Protein AF-A0A378APZ5-F1 (afdb_monomer)

Organism: Klebsiella pneumoniae (NCBI:txid573)

Foldseek 3Di:
DAEEEEEDDDPQSLVVVVVVVVDPPPPYDDQAYEDAPPDPCQQHARVNHHYHYPDPPPCPPDDPRYHYHYTD

Mean predicted aligned error: 4.03 Å

pLDDT: mean 89.44, std 7.99, range [67.75, 96.44]

Nearest PDB structures (foldseek):
  3keo-assembly1_A  TM=6.525E-01  e=3.401E-01  Streptococcus agalactiae serogroup III
  3rvd-assembly1_C  TM=6.619E-01  e=5.734E-01  Arabidopsis thaliana
  3f4l-assembly3_D  TM=6.336E-01  e=9.667E-01  Escherichia coli K-12
  3l0d-assembly1_A  TM=6.383E-01  e=1.983E+00  Bartonella henselae

Secondary structure (DSSP, 8-state):
-EEEEEE--SHHHHHHHHHHHH-TTS-EEEEEEEE-TT-TTTT-EETTEEEEE--SSGGGGS-TT-EEEE--

Sequence (72 aa):
MRDTWIIGSGKNAQEAYKAINSENNLGLNVVGFISNAEDNKLGMMIDGIQVIQSDTTWIKNIDKRAQFIVAV

Radius of gyration: 11.64 Å; Cα contacts (8 Å, |Δi|>4): 120; chains: 1; bounding box: 29×19×31 Å

Solvent-accessible surface area (backbone atoms only — not comparable to full-atom values): 4258 Å² total; per-residue (Å²): 110,37,50,23,37,33,43,28,77,46,72,47,25,53,52,49,49,53,56,52,75,71,43,87,82,73,46,66,35,81,71,31,27,34,29,56,87,86,46,96,52,62,79,36,63,60,97,85,33,48,28,42,61,69,62,89,61,70,64,76,80,53,63,90,76,49,42,78,45,84,27,118

Structure (mmCIF, N/CA/C/O backbone):
data_AF-A0A378APZ5-F1
#
_entry.id   AF-A0A378APZ5-F1
#
loop_
_atom_site.group_PDB
_atom_site.id
_atom_site.type_symbol
_atom_site.label_atom_id
_atom_site.label_alt_id
_atom_site.label_comp_id
_atom_site.label_asym_id
_atom_site.label_entity_id
_atom_site.label_seq_id
_atom_site.pdbx_PDB_ins_code
_atom_site.Cartn_x
_atom_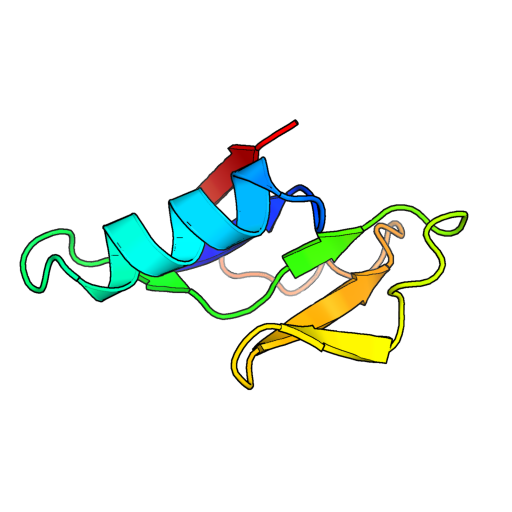site.Cartn_y
_atom_site.Cartn_z
_atom_site.occupancy
_atom_site.B_iso_or_equiv
_atom_site.auth_seq_id
_atom_site.auth_comp_id
_atom_site.auth_asym_id
_atom_site.auth_atom_id
_atom_site.pdbx_PDB_model_num
ATOM 1 N N . MET A 1 1 ? -12.424 -4.407 7.565 1.00 87.25 1 MET A N 1
ATOM 2 C CA . MET A 1 1 ? -11.368 -3.512 7.041 1.00 87.25 1 MET A CA 1
ATOM 3 C C . MET A 1 1 ? -11.364 -3.594 5.523 1.00 87.25 1 MET A C 1
ATOM 5 O O . MET A 1 1 ? -11.888 -4.565 4.990 1.00 87.25 1 MET A O 1
ATOM 9 N N . ARG A 1 2 ? -10.851 -2.571 4.837 1.00 94.31 2 ARG A N 1
ATOM 10 C CA . ARG A 1 2 ? -10.666 -2.558 3.382 1.00 94.31 2 ARG A CA 1
ATOM 11 C C . ARG A 1 2 ? -9.228 -2.921 3.057 1.00 94.31 2 ARG A C 1
ATOM 13 O O . ARG A 1 2 ? -8.313 -2.306 3.608 1.00 94.3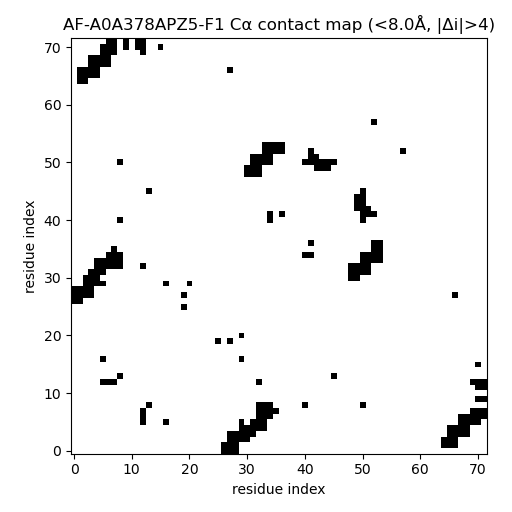1 2 ARG A O 1
ATOM 20 N N . ASP A 1 3 ? -9.047 -3.871 2.152 1.00 95.88 3 ASP A N 1
ATOM 21 C CA . ASP A 1 3 ? -7.721 -4.217 1.657 1.00 95.88 3 ASP A CA 1
ATOM 22 C C . ASP A 1 3 ? -7.068 -2.992 1.032 1.00 95.88 3 ASP A C 1
ATOM 24 O O . ASP A 1 3 ? -7.699 -2.224 0.304 1.00 95.88 3 ASP A O 1
ATOM 28 N N . THR A 1 4 ? -5.819 -2.768 1.402 1.00 96.44 4 THR A N 1
ATOM 29 C CA . THR A 1 4 ? -5.073 -1.554 1.114 1.00 96.44 4 THR A CA 1
ATOM 30 C C . THR A 1 4 ? -3.703 -1.936 0.587 1.00 96.44 4 THR A C 1
ATOM 32 O O . THR A 1 4 ? -2.977 -2.710 1.206 1.00 96.44 4 THR A O 1
ATOM 35 N N . TRP A 1 5 ? -3.349 -1.376 -0.559 1.00 95.69 5 TRP A N 1
ATOM 36 C CA . TRP A 1 5 ? -2.037 -1.527 -1.171 1.00 95.69 5 TRP A CA 1
ATOM 37 C C . TRP A 1 5 ? -1.244 -0.240 -0.998 1.00 95.69 5 TRP A C 1
ATOM 39 O O . TRP A 1 5 ? -1.778 0.856 -1.193 1.00 95.69 5 TRP A O 1
ATOM 49 N N . ILE A 1 6 ? 0.036 -0.366 -0.664 1.00 95.50 6 ILE A N 1
ATOM 50 C CA . ILE A 1 6 ? 0.958 0.770 -0.656 1.00 95.50 6 ILE A CA 1
ATOM 51 C C . ILE A 1 6 ? 1.741 0.754 -1.966 1.00 95.50 6 ILE A C 1
ATOM 53 O O . ILE A 1 6 ? 2.398 -0.228 -2.297 1.00 95.50 6 ILE A O 1
ATOM 57 N N . ILE A 1 7 ? 1.659 1.838 -2.731 1.00 93.50 7 ILE A N 1
ATOM 58 C CA . ILE A 1 7 ? 2.442 2.044 -3.947 1.00 93.50 7 ILE A CA 1
ATOM 59 C C . ILE A 1 7 ? 3.749 2.722 -3.540 1.00 93.50 7 ILE A C 1
ATOM 61 O O . ILE A 1 7 ? 3.743 3.879 -3.120 1.00 93.50 7 ILE A O 1
ATOM 65 N N . GLY A 1 8 ? 4.843 1.971 -3.655 1.00 92.06 8 GLY A N 1
ATOM 66 C CA . GLY A 1 8 ? 6.178 2.285 -3.153 1.00 92.06 8 GLY A CA 1
ATOM 67 C C . GLY A 1 8 ? 6.689 1.209 -2.186 1.00 92.06 8 GLY A C 1
ATOM 68 O O . GLY A 1 8 ? 5.910 0.549 -1.505 1.00 92.06 8 GLY A O 1
ATOM 69 N N . SER A 1 9 ? 8.011 1.043 -2.092 1.00 92.25 9 SER A N 1
ATOM 70 C CA . SER A 1 9 ? 8.679 0.137 -1.128 1.00 92.25 9 SER A CA 1
ATOM 71 C C . SER A 1 9 ? 9.831 0.813 -0.356 1.00 92.25 9 SER A C 1
ATOM 73 O O . SER A 1 9 ? 10.589 0.182 0.400 1.00 92.25 9 SER A O 1
ATOM 75 N N . GLY A 1 10 ? 9.981 2.126 -0.557 1.00 91.50 10 GLY A N 1
ATOM 76 C CA . GLY A 1 10 ? 10.980 2.977 0.079 1.00 91.50 10 GLY A CA 1
ATOM 77 C C . GLY A 1 10 ? 10.652 3.306 1.536 1.00 91.50 10 GLY A C 1
ATOM 78 O O . GLY A 1 10 ? 9.688 2.810 2.115 1.00 91.50 10 GLY A O 1
ATOM 79 N N . LYS A 1 11 ? 11.464 4.175 2.144 1.00 92.88 11 LYS A N 1
ATOM 80 C CA . LYS A 1 11 ? 11.318 4.559 3.557 1.00 92.88 11 LYS A CA 1
ATOM 81 C C . LYS A 1 11 ? 9.917 5.096 3.872 1.00 92.88 11 LYS A C 1
ATOM 83 O O . LYS A 1 11 ? 9.325 4.687 4.861 1.00 92.88 11 LYS A O 1
ATOM 88 N N . ASN A 1 12 ? 9.367 5.947 3.010 1.00 94.38 12 ASN A N 1
ATOM 89 C CA . ASN A 1 12 ? 8.054 6.549 3.241 1.00 94.38 12 ASN A CA 1
ATOM 90 C C . ASN A 1 12 ? 6.919 5.519 3.182 1.00 94.38 12 ASN A C 1
ATOM 92 O O . ASN A 1 12 ? 5.994 5.594 3.984 1.00 94.38 12 ASN A O 1
ATOM 96 N N . ALA A 1 13 ? 7.019 4.512 2.310 1.00 95.06 13 ALA A N 1
ATOM 97 C CA . ALA A 1 13 ? 6.074 3.398 2.274 1.00 95.06 13 ALA A CA 1
ATOM 98 C C . ALA A 1 13 ? 6.104 2.578 3.576 1.00 95.06 13 ALA A C 1
ATOM 100 O O . ALA A 1 13 ? 5.056 2.231 4.117 1.00 95.06 13 ALA A O 1
ATOM 101 N N . GLN A 1 14 ? 7.299 2.319 4.115 1.00 94.81 14 GLN A N 1
ATOM 102 C CA . GLN A 1 14 ? 7.466 1.593 5.379 1.00 94.81 14 GLN A CA 1
ATOM 103 C C . GLN A 1 14 ? 6.914 2.380 6.573 1.00 94.81 14 GLN A C 1
ATOM 105 O O . GLN A 1 14 ? 6.237 1.817 7.429 1.00 94.81 14 GLN A O 1
ATOM 110 N N . GLU A 1 15 ? 7.159 3.688 6.626 1.00 95.56 15 GLU A N 1
ATOM 111 C CA . GLU A 1 15 ? 6.617 4.542 7.687 1.00 95.56 15 GLU A CA 1
ATOM 112 C C . GLU A 1 15 ? 5.092 4.688 7.579 1.00 95.56 15 GLU A C 1
ATOM 114 O O . GLU A 1 15 ? 4.402 4.627 8.597 1.00 95.56 15 GLU A O 1
ATOM 119 N N . ALA A 1 16 ? 4.543 4.781 6.362 1.00 95.31 16 ALA A N 1
ATOM 120 C CA . ALA A 1 16 ? 3.098 4.765 6.143 1.00 95.31 16 ALA A CA 1
ATOM 121 C C . ALA A 1 16 ? 2.467 3.463 6.657 1.00 95.31 16 ALA A C 1
ATOM 123 O O . ALA A 1 16 ? 1.475 3.512 7.381 1.00 95.31 16 ALA A O 1
ATOM 124 N N . TYR A 1 17 ? 3.067 2.309 6.350 1.00 96.31 17 TYR A N 1
ATOM 125 C CA . TYR A 1 17 ? 2.620 1.016 6.871 1.00 96.31 17 TYR A CA 1
ATOM 126 C C . TYR A 1 17 ? 2.583 0.989 8.401 1.00 96.31 17 TYR A C 1
ATOM 128 O O . TYR A 1 17 ? 1.552 0.643 8.977 1.00 96.31 17 TYR A O 1
ATOM 136 N N . LYS A 1 18 ? 3.668 1.408 9.063 1.00 95.62 18 LYS A N 1
ATOM 137 C CA . LYS A 1 18 ? 3.734 1.453 10.532 1.00 95.62 18 LYS A CA 1
ATOM 138 C C . LYS A 1 18 ? 2.664 2.368 11.122 1.00 95.62 18 LYS A C 1
ATOM 140 O O . LYS A 1 18 ? 1.994 1.972 12.069 1.00 95.62 18 LYS A O 1
ATOM 145 N N . ALA A 1 19 ? 2.479 3.560 10.552 1.00 94.62 19 ALA A N 1
ATOM 146 C CA . ALA A 1 19 ? 1.472 4.509 11.015 1.00 94.62 19 ALA A CA 1
ATOM 147 C C . ALA A 1 19 ? 0.053 3.930 10.895 1.00 94.62 19 ALA A C 1
ATOM 149 O O . ALA A 1 19 ? -0.717 3.988 11.852 1.00 94.62 19 ALA A O 1
ATOM 150 N N . ILE A 1 20 ? -0.272 3.299 9.764 1.00 94.56 20 ILE A N 1
ATOM 151 C CA . ILE A 1 20 ? -1.582 2.672 9.541 1.00 94.56 20 ILE A CA 1
ATOM 152 C C . ILE A 1 20 ? -1.807 1.516 10.514 1.00 94.56 20 ILE A C 1
ATOM 154 O O . ILE A 1 20 ? -2.844 1.466 11.168 1.00 94.56 20 ILE A O 1
ATOM 158 N N . ASN A 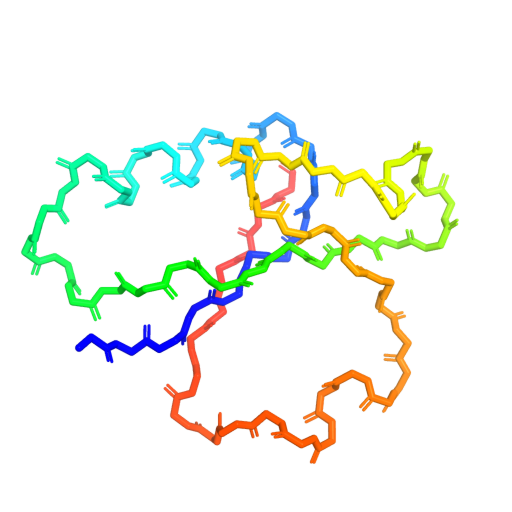1 21 ? -0.834 0.611 10.644 1.00 93.00 21 ASN A N 1
ATOM 159 C CA . ASN A 1 21 ? -0.955 -0.545 11.534 1.00 93.00 21 ASN A CA 1
ATOM 160 C C . ASN A 1 21 ? -0.955 -0.169 13.020 1.00 93.00 21 ASN A C 1
ATOM 162 O O . ASN A 1 21 ? -1.410 -0.959 13.842 1.00 93.00 21 ASN A O 1
ATOM 166 N N . SER A 1 22 ? -0.462 1.018 13.380 1.00 93.88 22 SER A N 1
ATOM 167 C CA . SER A 1 22 ? -0.549 1.525 14.751 1.00 93.88 22 SER A CA 1
ATOM 168 C C . SER A 1 22 ? -1.939 2.061 15.123 1.00 93.88 22 SER A C 1
ATOM 170 O O . SER A 1 22 ? -2.226 2.202 16.311 1.00 93.88 22 SER A O 1
ATOM 172 N N . GLU A 1 23 ? -2.820 2.314 14.145 1.00 91.88 23 GLU A N 1
ATOM 173 C CA . GLU A 1 23 ? -4.138 2.922 14.357 1.00 91.88 23 GLU A CA 1
ATOM 174 C C . GLU A 1 23 ? -5.281 1.947 14.025 1.00 91.88 23 GLU A C 1
ATOM 176 O O . GLU A 1 23 ? -5.724 1.801 12.882 1.00 91.88 23 GLU A O 1
ATOM 181 N N . ASN A 1 24 ? -5.828 1.311 15.063 1.00 81.75 24 ASN A N 1
ATOM 182 C CA . ASN A 1 24 ? -6.853 0.266 14.934 1.00 81.75 24 ASN A CA 1
ATOM 183 C C . ASN A 1 24 ? -8.182 0.747 14.313 1.00 81.75 24 ASN A C 1
ATOM 185 O O . ASN A 1 24 ? -8.984 -0.069 13.857 1.00 81.75 24 ASN A O 1
ATOM 189 N N . ASN A 1 25 ? -8.433 2.059 14.278 1.00 90.50 25 ASN A N 1
ATOM 190 C CA . ASN A 1 25 ? -9.727 2.626 13.891 1.00 90.50 25 ASN A CA 1
ATOM 191 C C . ASN A 1 25 ? -9.803 3.103 12.430 1.00 90.50 25 ASN A C 1
ATOM 193 O O . ASN A 1 25 ? -10.863 3.548 11.991 1.00 90.50 25 ASN A O 1
ATOM 197 N N . LEU A 1 26 ? -8.723 2.996 11.647 1.00 92.00 26 LEU A N 1
ATOM 198 C CA . LEU A 1 26 ? -8.717 3.444 10.243 1.00 92.00 26 LEU A CA 1
ATOM 199 C C . LEU A 1 26 ? -9.526 2.534 9.311 1.00 92.00 26 LEU A C 1
ATOM 201 O O . LEU A 1 26 ? -9.915 2.935 8.212 1.00 92.00 26 LEU A O 1
ATOM 205 N N . GLY A 1 27 ? -9.765 1.287 9.722 1.00 94.31 27 GLY A N 1
ATOM 206 C CA . GLY A 1 27 ? -10.474 0.312 8.901 1.00 94.31 27 GLY A CA 1
ATOM 207 C C . GLY A 1 27 ? -9.710 -0.091 7.634 1.00 94.31 27 GLY A C 1
ATOM 208 O O . GLY A 1 27 ? -10.344 -0.550 6.680 1.00 94.31 27 GLY A O 1
ATOM 209 N N . LEU A 1 28 ? -8.384 0.059 7.617 1.00 95.75 28 LEU A N 1
ATOM 210 C CA . LEU A 1 28 ? -7.489 -0.323 6.521 1.00 95.75 28 LEU A CA 1
ATOM 211 C C . LEU A 1 28 ? -6.747 -1.613 6.869 1.00 95.75 28 LEU A C 1
ATOM 213 O O . LEU A 1 28 ? -6.330 -1.788 8.006 1.00 95.75 28 LEU A O 1
ATOM 217 N N . ASN A 1 29 ? -6.593 -2.504 5.895 1.00 95.38 29 ASN A N 1
ATOM 218 C CA . ASN A 1 29 ? -5.823 -3.741 6.003 1.00 95.38 29 ASN A CA 1
ATOM 219 C C . ASN A 1 29 ? -4.703 -3.703 4.964 1.00 95.38 29 ASN A C 1
ATOM 221 O O . ASN A 1 29 ? -4.995 -3.851 3.779 1.00 95.38 29 ASN A O 1
ATOM 225 N N . VAL A 1 30 ? -3.451 -3.457 5.358 1.00 95.56 30 VAL A N 1
ATOM 226 C CA . VAL A 1 30 ? -2.355 -3.422 4.378 1.00 95.5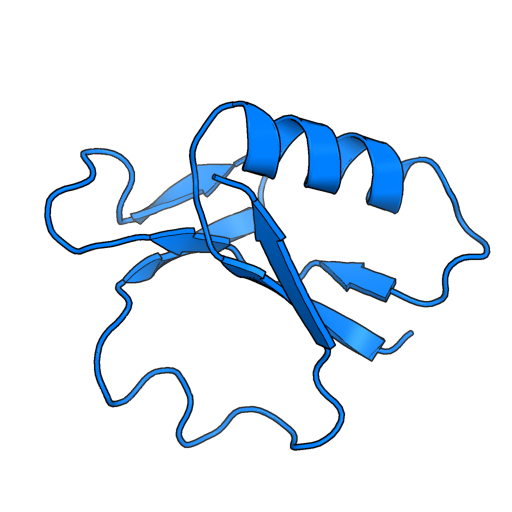6 30 VAL A CA 1
ATOM 227 C C . VAL A 1 30 ? -2.009 -4.845 3.948 1.00 95.56 30 VAL A C 1
ATOM 229 O O . VAL A 1 30 ? -1.539 -5.639 4.756 1.00 95.56 30 VAL A O 1
ATOM 232 N N . VAL A 1 31 ? -2.239 -5.157 2.671 1.00 95.31 31 VAL A N 1
ATOM 233 C CA . VAL A 1 31 ? -2.077 -6.516 2.119 1.00 95.31 31 VAL A CA 1
ATOM 234 C C . VAL A 1 31 ? -0.849 -6.674 1.224 1.00 95.31 31 VAL A C 1
ATOM 236 O O . VAL A 1 31 ? -0.491 -7.795 0.871 1.00 95.31 31 VAL A O 1
ATOM 239 N N . GLY A 1 32 ? -0.185 -5.576 0.861 1.00 94.56 32 GLY A N 1
ATOM 240 C CA . GLY A 1 32 ? 0.979 -5.631 -0.013 1.00 94.56 32 GLY A CA 1
ATOM 241 C C . GLY A 1 32 ? 1.577 -4.270 -0.345 1.00 94.56 32 GLY A C 1
ATOM 242 O O . GLY A 1 32 ? 0.915 -3.231 -0.256 1.00 94.56 32 GLY A O 1
ATOM 243 N N . PHE A 1 33 ? 2.833 -4.308 -0.779 1.00 94.69 33 PHE A N 1
ATOM 244 C CA . PHE A 1 33 ? 3.539 -3.187 -1.386 1.00 94.69 33 PHE A CA 1
ATOM 245 C C . PHE A 1 33 ? 3.696 -3.418 -2.889 1.00 94.69 33 PHE A C 1
ATOM 247 O O . PHE A 1 33 ? 3.934 -4.542 -3.332 1.00 94.69 33 PHE A O 1
ATOM 254 N N . ILE A 1 34 ? 3.609 -2.347 -3.669 1.00 92.50 34 ILE A N 1
ATOM 255 C CA . ILE A 1 34 ? 3.856 -2.341 -5.111 1.00 92.50 34 ILE A CA 1
ATOM 256 C C . ILE A 1 34 ? 5.164 -1.591 -5.375 1.00 92.50 34 ILE A C 1
ATOM 258 O O . ILE A 1 34 ? 5.277 -0.425 -5.005 1.00 92.50 34 ILE A O 1
ATOM 262 N N . SER A 1 35 ? 6.133 -2.227 -6.032 1.00 89.62 35 SER A N 1
ATOM 263 C CA . SER A 1 35 ? 7.408 -1.608 -6.430 1.0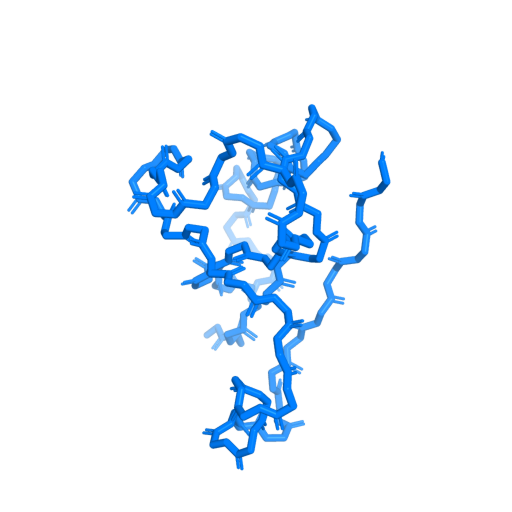0 89.62 35 SER A CA 1
ATOM 264 C C . SER A 1 35 ? 7.627 -1.704 -7.929 1.00 89.62 35 SER A C 1
ATOM 266 O O . SER A 1 35 ? 7.075 -2.587 -8.593 1.00 89.62 35 SER A O 1
ATOM 268 N N . ASN A 1 36 ? 8.463 -0.818 -8.465 1.00 82.88 36 ASN A N 1
ATOM 269 C CA . ASN A 1 36 ? 8.891 -0.940 -9.852 1.00 82.88 36 ASN A CA 1
ATOM 270 C C . ASN A 1 36 ? 9.863 -2.130 -10.018 1.00 82.88 36 ASN A C 1
ATOM 272 O O . ASN A 1 36 ? 10.363 -2.692 -9.045 1.00 82.88 36 ASN A O 1
ATOM 276 N N . ALA A 1 37 ? 10.108 -2.528 -11.268 1.00 68.25 37 ALA A N 1
ATOM 277 C CA . ALA A 1 37 ? 10.976 -3.660 -11.600 1.00 68.25 37 ALA A CA 1
ATOM 278 C C . ALA A 1 37 ? 12.462 -3.440 -11.268 1.00 68.25 37 ALA A C 1
ATOM 280 O O . ALA A 1 37 ? 13.216 -4.400 -11.137 1.00 68.25 37 ALA A O 1
ATOM 281 N N . GLU A 1 38 ? 12.878 -2.180 -11.176 1.00 67.75 38 GLU A N 1
ATOM 282 C CA . GLU A 1 38 ? 14.269 -1.771 -10.971 1.00 67.75 38 GLU A CA 1
ATOM 283 C C . GLU A 1 38 ? 14.623 -1.666 -9.479 1.00 67.75 38 GLU A C 1
ATOM 285 O O . GLU A 1 38 ? 15.794 -1.547 -9.118 1.00 67.75 38 GLU A O 1
ATOM 290 N N . ASP A 1 39 ? 13.627 -1.756 -8.595 1.00 68.06 39 ASP A N 1
ATOM 291 C CA . ASP A 1 39 ? 13.834 -1.786 -7.159 1.00 68.06 39 ASP A CA 1
ATOM 292 C C . ASP A 1 39 ? 14.395 -3.144 -6.729 1.00 68.06 39 ASP A C 1
ATOM 294 O O . ASP A 1 39 ? 13.746 -4.187 -6.831 1.00 68.06 39 ASP A O 1
ATOM 298 N N . ASN A 1 40 ? 15.565 -3.111 -6.087 1.00 68.56 40 ASN A N 1
ATOM 299 C CA . ASN A 1 40 ? 16.232 -4.269 -5.470 1.00 68.56 40 ASN A CA 1
ATOM 300 C C . ASN A 1 40 ? 15.419 -4.959 -4.347 1.00 68.56 40 ASN A C 1
ATOM 302 O O . ASN A 1 40 ? 15.941 -5.830 -3.652 1.00 68.56 40 ASN A O 1
ATOM 306 N N . LYS A 1 41 ? 14.167 -4.545 -4.119 1.00 68.69 41 LYS A N 1
ATOM 307 C CA . LYS A 1 41 ? 13.270 -5.051 -3.075 1.00 68.69 41 LYS A CA 1
ATOM 308 C C . LYS A 1 41 ? 12.166 -5.973 -3.593 1.00 68.69 41 LYS A C 1
ATOM 310 O O . LYS A 1 41 ? 11.351 -6.434 -2.796 1.00 68.69 41 LYS A O 1
ATOM 315 N N . LEU A 1 42 ? 12.105 -6.259 -4.893 1.00 71.19 42 LEU A N 1
ATOM 316 C CA . LEU A 1 42 ? 11.140 -7.227 -5.416 1.00 71.19 42 LEU A CA 1
ATOM 317 C C . LEU A 1 42 ? 11.335 -8.615 -4.797 1.00 71.19 42 LEU A C 1
ATOM 319 O O . LEU A 1 42 ? 12.454 -9.110 -4.683 1.00 71.19 42 LEU A O 1
ATOM 323 N N . GLY A 1 43 ? 10.232 -9.238 -4.373 1.00 72.00 43 GLY A N 1
ATOM 324 C CA . GLY A 1 43 ? 10.261 -10.527 -3.677 1.00 72.00 43 GLY A CA 1
ATOM 325 C C . GLY A 1 43 ? 10.738 -10.451 -2.223 1.00 72.00 43 GLY A C 1
ATOM 326 O O . GLY A 1 43 ? 10.738 -11.472 -1.537 1.00 72.00 43 GLY A O 1
ATOM 327 N N . MET A 1 44 ? 11.106 -9.265 -1.725 1.00 84.25 44 MET A N 1
ATOM 328 C CA . MET A 1 44 ? 11.348 -9.057 -0.301 1.00 84.25 44 MET A CA 1
ATOM 329 C C . MET A 1 44 ? 10.036 -8.951 0.479 1.00 84.25 44 MET A C 1
ATOM 331 O O . MET A 1 44 ? 8.964 -8.670 -0.063 1.00 84.25 44 MET A O 1
ATOM 335 N N . MET A 1 45 ? 10.165 -9.136 1.790 1.00 90.00 45 MET A N 1
ATOM 336 C CA . MET A 1 45 ? 9.112 -8.890 2.765 1.00 90.00 45 MET A CA 1
ATOM 337 C C . MET A 1 45 ? 9.455 -7.619 3.544 1.00 90.00 45 MET A C 1
ATOM 339 O O . MET A 1 45 ? 10.563 -7.491 4.065 1.00 90.00 45 MET A O 1
ATOM 343 N N . ILE A 1 46 ? 8.510 -6.691 3.643 1.00 90.75 46 ILE A N 1
ATOM 344 C CA . ILE A 1 46 ? 8.580 -5.531 4.536 1.00 90.75 46 ILE A CA 1
ATOM 345 C C . ILE A 1 46 ? 7.670 -5.841 5.714 1.00 90.75 46 ILE A C 1
ATOM 347 O O . ILE A 1 46 ? 6.463 -5.948 5.532 1.00 90.75 46 ILE A O 1
ATOM 351 N N . ASP A 1 47 ? 8.246 -6.035 6.902 1.00 91.06 47 ASP A N 1
ATOM 352 C CA . ASP A 1 47 ? 7.493 -6.359 8.123 1.00 91.06 47 ASP A CA 1
ATOM 353 C C . ASP A 1 47 ? 6.504 -7.531 7.941 1.00 91.06 47 ASP A C 1
ATOM 355 O O . ASP A 1 47 ? 5.397 -7.533 8.475 1.00 91.06 47 ASP A O 1
ATOM 359 N N . GLY A 1 48 ? 6.903 -8.534 7.149 1.00 91.75 48 GLY A N 1
ATOM 360 C CA . GLY A 1 48 ? 6.077 -9.706 6.842 1.00 91.75 48 GLY A CA 1
ATOM 361 C C . GLY A 1 48 ? 5.048 -9.509 5.721 1.00 91.75 48 GLY A C 1
ATOM 362 O O . GLY A 1 48 ? 4.285 -10.431 5.450 1.00 91.75 48 GLY A O 1
ATOM 363 N N . ILE A 1 49 ? 5.046 -8.361 5.039 1.00 94.50 49 ILE A N 1
ATOM 364 C CA . ILE A 1 49 ? 4.165 -8.056 3.906 1.00 94.50 49 ILE A CA 1
ATOM 365 C C . ILE A 1 49 ? 4.949 -8.101 2.592 1.00 94.50 49 ILE A C 1
ATOM 367 O O . ILE A 1 49 ? 6.046 -7.549 2.480 1.00 94.50 49 ILE A O 1
ATOM 371 N N . GLN A 1 50 ? 4.371 -8.751 1.584 1.00 93.38 50 GLN A N 1
ATOM 372 C CA . GLN A 1 50 ? 5.003 -8.952 0.284 1.00 93.38 50 GLN A CA 1
ATOM 373 C C . GLN A 1 50 ? 5.160 -7.643 -0.498 1.00 93.38 50 GLN A C 1
ATOM 375 O O . GLN A 1 50 ? 4.231 -6.837 -0.586 1.00 93.38 50 GLN A O 1
ATOM 380 N N . VAL A 1 51 ? 6.313 -7.493 -1.152 1.00 92.94 51 VAL A N 1
ATOM 381 C CA . VAL A 1 51 ? 6.527 -6.517 -2.225 1.00 92.94 51 VAL A CA 1
ATOM 382 C C . VAL A 1 51 ? 6.360 -7.207 -3.583 1.00 92.94 51 VAL A C 1
ATOM 384 O O . VAL A 1 51 ? 7.124 -8.119 -3.916 1.00 92.94 51 VAL A O 1
ATOM 387 N N . ILE A 1 52 ? 5.375 -6.777 -4.374 1.00 91.12 52 ILE A N 1
ATOM 388 C CA . ILE A 1 52 ? 5.145 -7.265 -5.743 1.00 91.12 52 ILE A CA 1
ATOM 389 C C . ILE A 1 52 ? 5.521 -6.218 -6.789 1.00 91.12 52 ILE A C 1
ATOM 391 O O . ILE A 1 52 ? 5.561 -5.017 -6.520 1.00 91.12 52 ILE A O 1
ATOM 395 N N . GLN A 1 53 ? 5.781 -6.689 -8.005 1.00 88.62 53 GLN A N 1
ATOM 396 C CA . GLN A 1 53 ? 6.120 -5.840 -9.138 1.00 88.62 53 GLN A CA 1
ATOM 397 C C . GLN A 1 53 ? 4.876 -5.161 -9.721 1.00 88.62 53 GLN A C 1
ATOM 399 O O . GLN A 1 53 ? 3.848 -5.802 -9.940 1.00 88.62 53 GLN A O 1
ATOM 404 N N . SER A 1 54 ? 4.995 -3.873 -10.043 1.00 81.44 54 SER A N 1
ATOM 405 C CA . SER A 1 54 ? 4.000 -3.129 -10.811 1.00 81.44 54 SER A CA 1
ATOM 406 C C . SER A 1 54 ? 4.031 -3.552 -12.285 1.00 81.44 54 SER A C 1
ATOM 408 O O . SER A 1 54 ? 4.686 -2.918 -13.114 1.00 81.44 54 SER A O 1
ATOM 410 N N . ASP A 1 55 ? 3.357 -4.641 -12.631 1.00 83.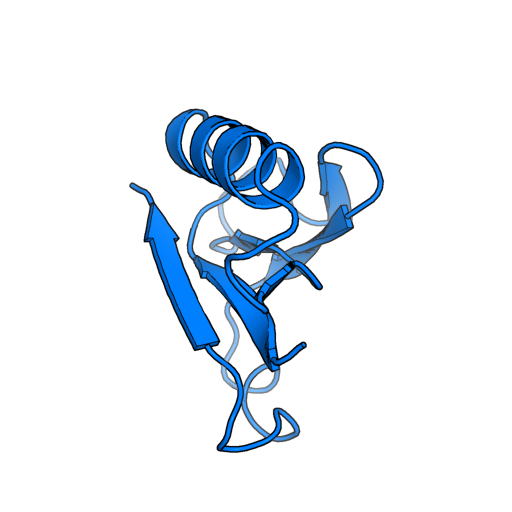56 55 ASP A N 1
ATOM 411 C CA . ASP A 1 55 ? 3.080 -4.994 -14.026 1.00 83.56 55 ASP A CA 1
ATOM 412 C C . ASP A 1 55 ? 1.649 -4.581 -14.444 1.00 83.56 55 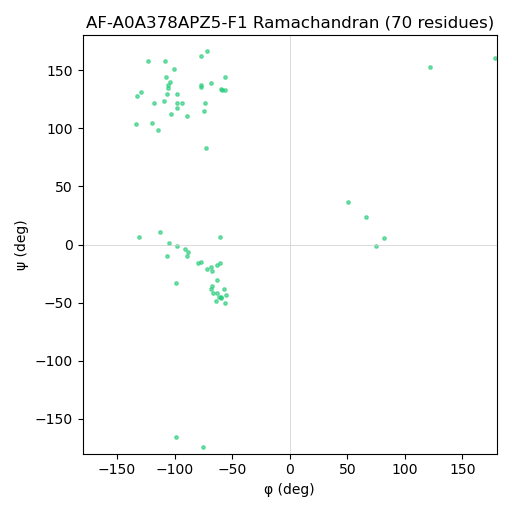ASP A C 1
ATOM 414 O O . ASP A 1 55 ? 0.999 -3.769 -13.788 1.00 83.56 55 ASP A O 1
ATOM 418 N N . THR A 1 56 ? 1.135 -5.076 -15.570 1.00 78.25 56 THR A N 1
ATOM 419 C CA . THR A 1 56 ? -0.266 -4.814 -15.969 1.00 78.25 56 THR A CA 1
ATOM 420 C C . THR A 1 56 ? -1.238 -5.872 -15.453 1.00 78.25 56 THR A C 1
ATOM 422 O O . THR A 1 56 ? -2.446 -5.768 -15.678 1.00 78.25 56 THR A O 1
ATOM 425 N N . THR A 1 57 ? -0.739 -6.920 -14.799 1.00 84.56 57 THR A N 1
ATOM 426 C CA . THR A 1 57 ? -1.521 -8.087 -14.392 1.00 84.56 57 THR A CA 1
ATOM 427 C C . THR A 1 57 ? -1.947 -8.025 -12.933 1.00 84.56 57 THR A C 1
ATOM 429 O O . THR A 1 57 ? -3.070 -8.436 -12.639 1.00 84.56 57 THR A O 1
ATOM 432 N N . TRP A 1 58 ? -1.136 -7.434 -12.051 1.00 84.12 58 TRP A N 1
ATOM 433 C CA . TRP A 1 58 ? -1.396 -7.398 -10.608 1.00 84.12 58 TRP A CA 1
ATOM 434 C C . TRP A 1 58 ? -2.748 -6.764 -10.256 1.00 84.12 58 TRP A C 1
ATOM 436 O O . TRP A 1 58 ? -3.452 -7.268 -9.387 1.00 84.12 58 TRP A O 1
ATOM 446 N N . ILE A 1 59 ? -3.163 -5.714 -10.971 1.00 87.69 59 ILE A N 1
ATOM 447 C CA . ILE A 1 59 ? -4.417 -5.001 -10.688 1.00 87.69 59 ILE A CA 1
ATOM 448 C C . ILE A 1 59 ? -5.670 -5.710 -11.228 1.00 87.69 59 ILE A C 1
ATOM 450 O O . ILE A 1 59 ? -6.781 -5.404 -10.801 1.00 87.69 59 ILE A O 1
ATOM 454 N N . LYS A 1 60 ? -5.529 -6.676 -12.149 1.00 89.19 60 LYS A N 1
ATOM 455 C CA . LYS A 1 60 ? -6.669 -7.263 -12.886 1.00 89.19 60 LYS A CA 1
ATOM 456 C C . LYS A 1 60 ? -7.675 -7.987 -11.992 1.00 89.19 60 LYS A C 1
ATOM 458 O O . LYS A 1 60 ? -8.855 -8.016 -12.327 1.00 89.19 60 LYS A O 1
ATOM 463 N N . ASN A 1 61 ? -7.209 -8.556 -10.882 1.00 87.25 61 ASN A N 1
ATOM 464 C CA . ASN A 1 61 ? -8.026 -9.349 -9.959 1.00 87.25 61 ASN A CA 1
ATOM 465 C C . ASN A 1 61 ? -8.218 -8.671 -8.595 1.00 87.25 61 ASN A C 1
ATOM 467 O O . ASN A 1 61 ? -8.694 -9.309 -7.658 1.00 87.25 61 ASN A O 1
ATOM 471 N N . ILE A 1 62 ? -7.840 -7.397 -8.463 1.00 90.25 62 ILE A N 1
ATOM 472 C CA . ILE A 1 62 ? -8.024 -6.653 -7.216 1.00 90.25 62 ILE A CA 1
ATOM 473 C C . ILE A 1 62 ? -9.490 -6.227 -7.085 1.00 90.25 62 ILE A C 1
ATOM 475 O O . ILE A 1 62 ? -10.104 -5.748 -8.042 1.00 90.25 62 ILE A O 1
ATOM 479 N N . ASP A 1 63 ? -10.053 -6.392 -5.885 1.00 93.38 63 ASP A N 1
ATOM 480 C CA . ASP A 1 63 ? -11.390 -5.892 -5.561 1.00 93.38 63 ASP A CA 1
ATOM 481 C C . ASP A 1 63 ? -11.455 -4.377 -5.821 1.00 93.38 63 ASP A C 1
ATOM 483 O O . ASP A 1 63 ? -10.606 -3.609 -5.374 1.00 93.38 63 ASP A O 1
ATOM 487 N N . LYS A 1 64 ? -12.504 -3.916 -6.506 1.00 93.00 64 LYS A N 1
ATOM 488 C CA . LYS A 1 64 ? -12.725 -2.494 -6.822 1.00 93.00 64 LYS A CA 1
ATOM 489 C C . LYS A 1 64 ? -12.847 -1.596 -5.585 1.00 93.00 64 LYS A C 1
ATOM 491 O O . LYS A 1 64 ? -12.792 -0.376 -5.709 1.00 93.00 64 LYS A O 1
ATOM 496 N N . ARG A 1 65 ? -13.072 -2.174 -4.406 1.00 94.81 65 ARG A N 1
ATOM 497 C CA . ARG A 1 65 ? -13.135 -1.486 -3.110 1.00 94.81 65 ARG A CA 1
ATOM 498 C C . ARG A 1 65 ? -11.769 -1.362 -2.438 1.00 94.81 65 ARG A C 1
ATOM 500 O O . ARG A 1 65 ? -11.689 -0.709 -1.391 1.00 94.81 65 ARG A O 1
ATOM 507 N N . ALA A 1 66 ? -10.727 -1.973 -3.004 1.00 95.06 66 ALA A N 1
ATOM 508 C CA . ALA A 1 66 ? -9.369 -1.850 -2.505 1.00 95.06 66 ALA A CA 1
ATOM 509 C C . ALA A 1 66 ? -8.947 -0.379 -2.442 1.00 95.06 66 ALA A C 1
ATOM 511 O O . ALA A 1 66 ? -9.351 0.453 -3.257 1.00 95.06 66 ALA A O 1
ATOM 512 N N . GLN A 1 67 ? -8.165 -0.057 -1.423 1.00 96.12 67 GLN A N 1
ATOM 513 C CA . GLN A 1 67 ? -7.604 1.266 -1.210 1.00 96.12 67 GLN A CA 1
ATOM 514 C C . GLN A 1 67 ? -6.151 1.279 -1.671 1.00 96.12 67 GLN A C 1
ATOM 516 O O . GLN A 1 67 ? -5.453 0.267 -1.612 1.00 96.12 67 GLN A O 1
ATOM 521 N N . PHE A 1 68 ? -5.691 2.445 -2.105 1.00 95.12 68 PHE A N 1
ATOM 522 C CA . PHE A 1 68 ? -4.320 2.641 -2.549 1.00 95.12 68 PHE A CA 1
ATOM 523 C C . PHE A 1 68 ? -3.740 3.846 -1.831 1.00 95.12 68 PHE A C 1
ATOM 525 O O . PHE A 1 68 ? -4.364 4.906 -1.781 1.00 95.12 68 PHE A O 1
ATOM 532 N N . ILE A 1 69 ? -2.544 3.676 -1.284 1.00 95.25 69 ILE A N 1
ATOM 533 C CA . ILE A 1 69 ? -1.781 4.741 -0.642 1.00 95.25 69 ILE A CA 1
ATOM 534 C C . ILE A 1 69 ? -0.495 4.903 -1.429 1.00 95.25 69 ILE A C 1
ATOM 536 O O . ILE A 1 69 ? 0.266 3.954 -1.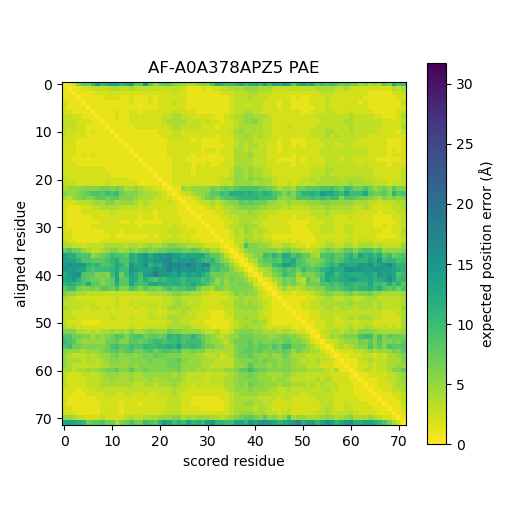575 1.00 95.25 69 ILE A O 1
ATOM 540 N N . VAL A 1 70 ? -0.2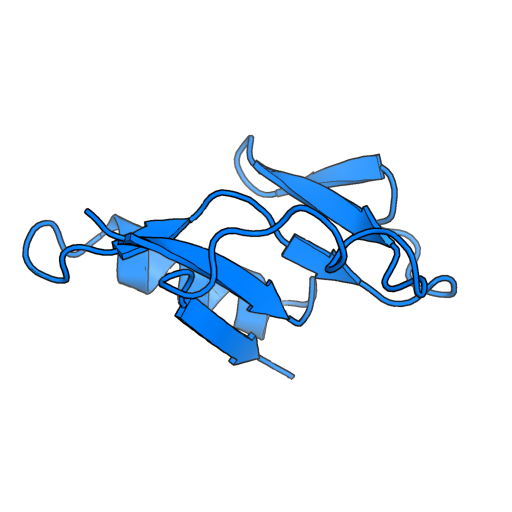60 6.099 -1.954 1.00 94.62 70 VAL A N 1
ATOM 541 C CA . VAL A 1 70 ? 0.960 6.409 -2.704 1.00 94.62 70 VAL A CA 1
ATOM 542 C C . VAL A 1 70 ? 1.974 7.014 -1.744 1.00 94.62 70 VAL A C 1
ATOM 544 O O . VAL A 1 70 ? 1.688 8.034 -1.117 1.00 94.62 70 VAL A O 1
ATOM 547 N N . ALA A 1 71 ? 3.146 6.392 -1.628 1.00 90.00 71 ALA A N 1
ATOM 548 C CA . ALA A 1 71 ? 4.224 6.838 -0.754 1.00 90.00 71 ALA A CA 1
ATOM 549 C C . ALA A 1 71 ? 5.559 6.813 -1.517 1.00 90.00 71 ALA A C 1
ATOM 551 O O . ALA A 1 71 ? 6.131 5.747 -1.747 1.00 90.00 71 ALA A O 1
ATOM 552 N N . VAL A 1 72 ? 6.018 8.004 -1.923 1.00 75.75 72 VAL A N 1
ATOM 553 C CA . VAL A 1 72 ? 7.260 8.247 -2.687 1.00 75.75 72 VAL A CA 1
ATOM 554 C C . VAL A 1 72 ? 8.499 8.228 -1.814 1.00 75.75 72 VAL A C 1
ATOM 556 O O . VAL A 1 72 ? 8.419 8.802 -0.712 1.00 75.75 72 VAL A O 1
#